Protein AF-A0A950K7D2-F1 (afdb_monomer_lite)

Foldseek 3Di:
DPPVVPVVPDDDDDPDPPPDDDPCPPPPPPPPPPPPPPCPPPVPDPPLRVCCVVPPDPVSVVSVVVVVVVVVVVVVVVVVVVVCVVVLVPPWDAKEWEDDPPDPQQVVLVVLCPPPRYHYDDPPPCVCVVLVPPAPGWIATSSDIDHTRDHNVRVVCSNVVD

Secondary structure (DSSP, 8-state):
--SSSGGGSSS-----TTSS----SS-TT-----------TT-SPPHHHHHHHHS-SHHHHHHHHHHHHHHHHHHHHHHHHHHHHHTT-S----EEEE--TT-HHHHHHHHHTTTS-EEEE-TT-THHHHTT--SSSEEEETTEEEES---HHHHHHHHHT-

Sequence (162 aa):
MLALIACCALGGEDGRFFERRDVDFWESHRRAAAPEAELWSDSAAPPPVKRLLEKPGPETARSYLAWQEERFRRLRAAIGAVEAVQRGAAPKGPLLYFSREGCRWCALQEEELRGLDVVRVPPGSPLWAEFGVTMTPTLVIDGKVLRGLTPRETLLKELRHE

Structure (mmCIF, N/CA/C/O backbone):
data_AF-A0A950K7D2-F1
#
_entry.id   AF-A0A950K7D2-F1
#
loop_
_atom_site.group_PDB
_atom_site.id
_atom_site.type_symbol
_atom_site.label_atom_id
_atom_site.label_alt_id
_atom_site.label_comp_id
_atom_site.label_asym_id
_atom_site.label_entity_id
_atom_site.label_seq_id
_atom_site.pdbx_PDB_ins_code
_atom_site.Cartn_x
_atom_site.Cartn_y
_atom_site.Cartn_z
_atom_site.occupancy
_atom_site.B_iso_or_equiv
_atom_site.auth_seq_id
_atom_site.auth_comp_id
_atom_site.auth_asym_id
_atom_site.auth_atom_id
_atom_site.pdbx_PDB_model_num
ATOM 1 N N . MET A 1 1 ? 2.653 62.906 -33.612 1.00 49.56 1 MET A N 1
ATOM 2 C CA . MET A 1 1 ? 3.549 61.849 -33.092 1.00 49.56 1 MET A CA 1
ATOM 3 C C . MET A 1 1 ? 4.786 61.702 -33.997 1.00 49.56 1 MET A C 1
ATOM 5 O O . MET A 1 1 ? 5.063 60.621 -34.476 1.00 49.56 1 MET A O 1
ATOM 9 N N . LEU A 1 2 ? 5.512 62.798 -34.269 1.00 40.97 2 LEU A N 1
ATOM 10 C CA . LEU A 1 2 ? 6.757 62.801 -35.071 1.00 40.97 2 LEU A CA 1
ATOM 11 C C . LEU A 1 2 ? 7.784 63.849 -34.587 1.00 40.97 2 LEU A C 1
ATOM 13 O O . LEU A 1 2 ? 8.868 63.950 -35.140 1.00 40.97 2 LEU A O 1
ATOM 17 N N . ALA A 1 3 ? 7.476 64.606 -33.528 1.00 42.16 3 ALA A N 1
ATOM 18 C CA . ALA A 1 3 ? 8.344 65.669 -33.011 1.00 42.16 3 ALA A CA 1
ATOM 19 C C . ALA A 1 3 ? 9.174 65.254 -31.778 1.00 42.16 3 ALA A C 1
ATOM 21 O O . ALA A 1 3 ? 9.952 66.049 -31.275 1.00 42.16 3 ALA A O 1
ATOM 22 N N . LEU A 1 4 ? 9.028 64.015 -31.290 1.00 44.72 4 LEU A N 1
ATOM 23 C CA . LEU A 1 4 ? 9.702 63.525 -30.075 1.00 44.72 4 LEU A CA 1
ATOM 24 C C . LEU A 1 4 ? 10.920 62.630 -30.354 1.00 44.72 4 LEU A C 1
ATOM 26 O O . LEU A 1 4 ? 11.661 62.313 -29.435 1.00 44.72 4 LEU A O 1
ATOM 30 N N . ILE A 1 5 ? 11.160 62.256 -31.615 1.00 49.62 5 ILE A N 1
ATOM 31 C CA . ILE A 1 5 ? 12.315 61.428 -32.010 1.00 49.62 5 ILE A CA 1
ATOM 32 C C . ILE A 1 5 ? 13.523 62.305 -32.400 1.00 49.62 5 ILE A C 1
ATOM 34 O O . ILE A 1 5 ? 14.662 61.851 -32.375 1.00 49.62 5 ILE A O 1
ATOM 38 N N . ALA A 1 6 ? 13.309 63.592 -32.689 1.00 42.97 6 ALA A N 1
ATOM 39 C CA . ALA A 1 6 ? 14.362 64.486 -33.174 1.00 42.97 6 ALA A CA 1
ATOM 40 C C . ALA A 1 6 ? 15.297 65.042 -32.078 1.00 42.97 6 ALA A C 1
ATOM 42 O O . ALA A 1 6 ? 16.365 65.549 -32.403 1.00 42.97 6 ALA A O 1
ATOM 43 N N . CYS A 1 7 ? 14.950 64.933 -30.789 1.00 40.53 7 CYS A N 1
ATOM 44 C CA . CYS A 1 7 ? 15.745 65.541 -29.709 1.00 40.53 7 CYS A CA 1
ATOM 45 C C . CYS A 1 7 ? 16.824 64.634 -29.095 1.00 40.53 7 CYS A C 1
ATOM 47 O O . CYS A 1 7 ? 17.619 65.122 -28.301 1.00 40.53 7 CYS A O 1
ATOM 49 N N . CYS A 1 8 ? 16.912 63.354 -29.469 1.00 43.91 8 CYS A N 1
ATOM 50 C CA . CYS A 1 8 ? 17.989 62.469 -28.993 1.00 43.91 8 CYS A CA 1
ATOM 51 C C . CYS A 1 8 ? 19.114 62.261 -30.021 1.00 43.91 8 CYS A C 1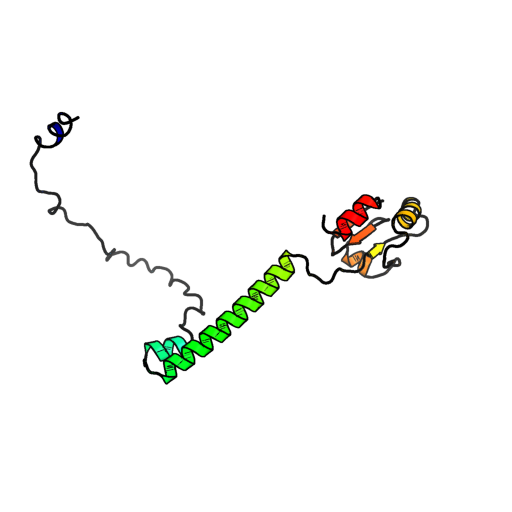
ATOM 53 O O . CYS A 1 8 ? 20.058 61.532 -29.740 1.00 43.91 8 CYS A O 1
ATOM 55 N N . ALA A 1 9 ? 19.026 62.885 -31.201 1.00 44.47 9 ALA A N 1
ATOM 56 C CA . ALA A 1 9 ? 19.976 62.676 -32.298 1.00 44.47 9 ALA A CA 1
ATOM 57 C C . ALA A 1 9 ? 21.034 63.785 -32.449 1.00 44.47 9 ALA A C 1
ATOM 59 O O . ALA A 1 9 ? 21.888 63.689 -33.325 1.00 44.47 9 ALA A O 1
ATOM 60 N N . LEU A 1 10 ? 21.001 64.841 -31.633 1.00 50.16 10 LEU A N 1
ATOM 61 C CA . LEU A 1 10 ? 21.895 65.994 -31.783 1.00 50.16 10 LEU A CA 1
ATOM 62 C C . LEU A 1 10 ? 22.429 66.436 -30.423 1.00 50.16 10 LEU A C 1
ATOM 64 O O . LEU A 1 10 ? 21.942 67.392 -29.826 1.00 50.16 10 LEU A O 1
ATOM 68 N N . GLY A 1 11 ? 23.429 65.717 -29.923 1.00 38.94 11 GLY A N 1
ATOM 69 C CA . GLY A 1 11 ? 24.135 66.126 -28.717 1.00 38.94 11 GLY A CA 1
ATOM 70 C C . GLY A 1 11 ? 25.171 65.114 -28.261 1.00 38.94 11 GLY A C 1
ATOM 71 O O . GLY A 1 11 ? 24.912 64.362 -27.330 1.00 38.94 11 GLY A O 1
ATOM 72 N N . GLY A 1 12 ? 26.349 65.146 -28.882 1.00 34.91 12 GLY A N 1
ATOM 73 C CA . GLY A 1 12 ? 27.571 64.651 -28.250 1.00 34.91 12 GLY A CA 1
ATOM 74 C C . GLY A 1 12 ? 28.243 63.507 -28.987 1.00 34.91 12 GLY A C 1
ATOM 75 O O . GLY A 1 12 ? 27.940 62.339 -28.768 1.00 34.91 12 GLY A O 1
ATOM 76 N N . GLU A 1 13 ? 29.191 63.883 -29.836 1.00 46.53 13 GLU A N 1
ATOM 77 C CA . GLU A 1 13 ? 30.317 63.062 -30.259 1.00 46.53 13 GLU A CA 1
ATOM 78 C C . GLU A 1 13 ? 31.003 62.407 -29.049 1.00 46.53 13 GLU A C 1
ATOM 80 O O . GLU A 1 13 ? 31.258 63.065 -28.045 1.00 46.53 13 GLU A O 1
ATOM 85 N N . ASP A 1 14 ? 31.309 61.115 -29.146 1.00 38.84 14 ASP A N 1
ATOM 86 C CA . ASP A 1 14 ? 32.693 60.645 -29.036 1.00 38.84 14 ASP A CA 1
ATOM 87 C C . ASP A 1 14 ? 32.747 59.129 -29.257 1.00 38.84 14 ASP A C 1
ATOM 89 O O . ASP A 1 14 ? 32.285 58.313 -28.454 1.00 38.84 14 ASP A O 1
ATOM 93 N N . GLY A 1 15 ? 33.344 58.746 -30.385 1.00 47.62 15 GLY A N 1
ATOM 94 C CA . GLY A 1 15 ? 33.639 57.368 -30.753 1.00 47.62 15 GLY A CA 1
ATOM 95 C C . GLY A 1 15 ? 34.714 56.753 -29.863 1.00 47.62 15 GLY A C 1
ATOM 96 O O . GLY A 1 15 ? 35.847 56.581 -30.295 1.00 47.62 15 GLY A O 1
ATOM 97 N N . ARG A 1 16 ? 34.362 56.389 -28.625 1.00 46.84 16 ARG A N 1
ATOM 98 C CA . ARG A 1 16 ? 35.279 55.700 -27.694 1.00 46.84 16 ARG A CA 1
ATOM 99 C C . ARG A 1 16 ? 34.710 54.444 -27.044 1.00 46.84 16 ARG A C 1
ATOM 101 O O . ARG A 1 16 ? 35.266 53.960 -26.063 1.00 46.84 16 ARG A O 1
ATOM 108 N N . PHE A 1 17 ? 33.642 53.867 -27.593 1.00 47.19 17 PHE A N 1
ATOM 109 C CA . PHE A 1 17 ? 33.103 52.616 -27.047 1.00 47.19 17 PHE A CA 1
ATOM 110 C C . PHE A 1 17 ? 34.030 51.404 -27.290 1.00 47.19 17 PHE A C 1
ATOM 112 O O . PHE A 1 17 ? 33.948 50.423 -26.563 1.00 47.19 17 PHE A O 1
ATOM 119 N N . PHE A 1 18 ? 34.963 51.485 -28.252 1.00 47.09 18 PHE A N 1
ATOM 120 C CA . PHE A 1 18 ? 35.895 50.396 -28.589 1.00 47.09 18 PHE A CA 1
ATOM 121 C C . PHE A 1 18 ? 37.335 50.571 -28.065 1.00 47.09 18 PHE A C 1
ATOM 123 O O . PHE A 1 18 ? 38.156 49.685 -28.279 1.00 47.09 18 PHE A O 1
ATOM 130 N N . GLU A 1 19 ? 37.672 51.661 -27.362 1.00 46.22 19 GLU A N 1
ATOM 131 C CA . GLU A 1 19 ? 39.069 51.940 -26.958 1.00 46.22 19 GLU A CA 1
ATOM 132 C C . GLU A 1 19 ? 39.412 51.633 -25.492 1.00 46.22 19 GLU A C 1
ATOM 134 O O . GLU A 1 19 ? 40.548 51.841 -25.063 1.00 46.22 19 GLU A O 1
ATOM 139 N N . ARG A 1 20 ? 38.489 51.079 -24.699 1.00 44.38 20 ARG A N 1
ATOM 140 C CA . ARG A 1 20 ? 38.811 50.609 -23.343 1.00 44.38 20 ARG A CA 1
ATOM 141 C C . ARG A 1 20 ? 38.708 49.094 -23.245 1.00 44.38 20 ARG A C 1
ATOM 143 O O . ARG A 1 20 ? 37.658 48.528 -22.977 1.00 44.38 20 ARG A O 1
ATOM 150 N N . ARG A 1 21 ? 39.864 48.493 -23.531 1.00 52.03 21 ARG A N 1
ATOM 151 C CA . ARG A 1 21 ? 40.502 4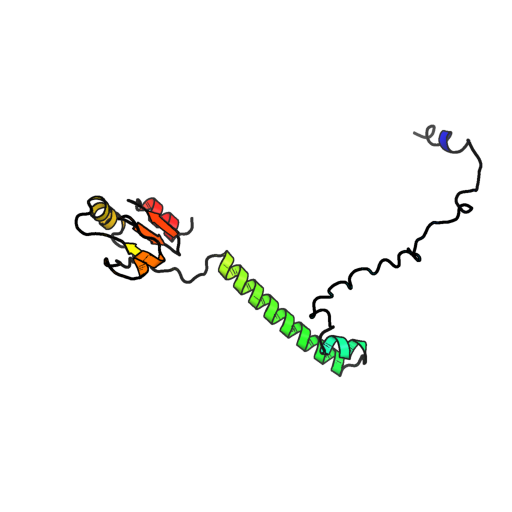7.363 -22.845 1.00 52.03 21 ARG A CA 1
ATOM 152 C C . ARG A 1 21 ? 39.699 46.800 -21.655 1.00 52.03 21 ARG A C 1
ATOM 154 O O . ARG A 1 21 ? 39.361 47.538 -20.734 1.00 52.03 21 ARG A O 1
ATOM 161 N N . ASP A 1 22 ? 39.511 45.482 -21.719 1.00 48.00 22 ASP A N 1
ATOM 162 C CA . ASP A 1 22 ? 39.015 44.552 -20.694 1.00 48.00 22 ASP A CA 1
ATOM 163 C C . ASP A 1 22 ? 37.497 44.298 -20.665 1.00 48.00 22 ASP A C 1
ATOM 165 O O . ASP A 1 22 ? 36.837 44.365 -19.632 1.00 48.00 22 ASP A O 1
ATOM 169 N N . VAL A 1 23 ? 36.943 43.892 -21.814 1.00 48.19 23 VAL A N 1
ATOM 170 C CA . VAL A 1 23 ? 35.841 42.916 -21.808 1.00 48.19 23 VAL A CA 1
ATOM 171 C C . VAL A 1 23 ? 36.477 41.533 -21.911 1.00 48.19 23 VAL A C 1
ATOM 173 O O . VAL A 1 23 ? 36.670 40.997 -23.003 1.00 48.19 23 VAL A O 1
ATOM 176 N N . ASP A 1 24 ? 36.843 40.976 -20.759 1.00 47.19 24 ASP A N 1
ATOM 177 C CA . ASP A 1 24 ? 37.214 39.568 -20.616 1.00 47.19 24 ASP A CA 1
ATOM 178 C C . ASP A 1 24 ? 35.983 38.696 -20.908 1.00 47.19 24 ASP A C 1
ATOM 180 O O . ASP A 1 24 ? 35.260 38.261 -20.016 1.00 47.19 24 ASP A O 1
ATOM 184 N N . PHE A 1 25 ? 35.711 38.451 -22.191 1.00 49.62 25 PHE A N 1
ATOM 185 C CA . PHE A 1 25 ? 34.690 37.483 -22.611 1.00 49.62 25 PHE A CA 1
ATOM 186 C C . PHE A 1 25 ? 35.107 36.038 -22.271 1.00 49.62 25 PHE A C 1
ATOM 188 O O . PHE A 1 25 ? 34.272 35.146 -22.153 1.00 49.62 25 PHE A O 1
ATOM 195 N N . TRP A 1 26 ? 36.406 35.822 -22.065 1.00 43.88 26 TRP A N 1
ATOM 196 C CA . TRP A 1 26 ? 36.983 34.603 -21.521 1.00 43.88 26 TRP A CA 1
ATOM 197 C C . TRP A 1 26 ? 37.782 34.991 -20.280 1.00 43.88 26 TRP A C 1
ATOM 199 O O . TRP A 1 26 ? 38.855 35.570 -20.426 1.00 43.88 26 TRP A O 1
ATOM 209 N N . GLU A 1 27 ? 37.278 34.693 -19.078 1.00 43.84 27 GLU A N 1
ATOM 210 C CA . GLU A 1 27 ? 38.017 34.802 -17.809 1.00 43.84 27 GLU A CA 1
ATOM 211 C C . GLU A 1 27 ? 39.315 33.968 -17.866 1.00 43.84 27 GLU A C 1
ATOM 213 O O . GLU A 1 27 ? 39.407 32.846 -17.368 1.00 43.84 27 GLU A O 1
ATOM 218 N N . SER A 1 28 ? 40.351 34.514 -18.493 1.00 51.56 28 SER A N 1
ATOM 219 C CA . SER A 1 28 ? 41.621 33.842 -18.771 1.00 51.56 28 SER A CA 1
ATOM 220 C C . SER A 1 28 ? 42.590 33.882 -17.582 1.00 51.56 28 SER A C 1
ATOM 222 O O . SER A 1 28 ? 43.667 33.291 -17.646 1.00 51.56 28 SER A O 1
ATOM 224 N N . HIS A 1 29 ? 42.198 34.484 -16.450 1.00 48.25 29 HIS A N 1
ATOM 225 C CA . HIS A 1 29 ? 43.080 34.660 -15.292 1.00 48.25 29 HIS A CA 1
ATOM 226 C C . HIS A 1 29 ? 42.480 34.357 -13.909 1.00 48.25 29 HIS A C 1
ATOM 228 O O . HIS A 1 29 ? 42.998 34.827 -12.897 1.00 48.25 29 HIS A O 1
ATOM 234 N N . ARG A 1 30 ? 41.498 33.451 -13.808 1.00 46.41 30 ARG A N 1
ATOM 235 C CA . ARG A 1 30 ? 41.248 32.729 -12.544 1.00 46.41 30 ARG A CA 1
ATOM 236 C C . ARG A 1 30 ? 41.579 31.244 -12.672 1.00 46.41 30 ARG A C 1
ATOM 238 O O . ARG A 1 30 ? 40.710 30.387 -12.716 1.00 46.41 30 ARG A O 1
ATOM 245 N N . ARG A 1 31 ? 42.879 30.932 -12.589 1.00 50.91 31 ARG A N 1
ATOM 246 C CA . ARG A 1 31 ? 43.348 29.681 -11.964 1.00 50.91 31 ARG A CA 1
ATOM 247 C C . ARG A 1 31 ? 43.173 29.792 -10.443 1.00 50.91 31 ARG A C 1
ATOM 249 O O . ARG A 1 31 ? 44.142 29.789 -9.694 1.00 50.91 31 ARG A O 1
ATOM 256 N N . ALA A 1 32 ? 41.937 29.912 -9.977 1.00 49.41 32 ALA A N 1
ATOM 257 C CA . ALA A 1 32 ? 41.591 29.183 -8.769 1.00 49.41 32 ALA A CA 1
ATOM 258 C C . ALA A 1 32 ? 41.283 27.784 -9.288 1.00 49.41 32 ALA A C 1
ATOM 260 O O . ALA A 1 32 ? 40.543 27.670 -10.262 1.00 49.41 32 ALA A O 1
ATOM 261 N N . ALA A 1 33 ? 41.909 26.744 -8.739 1.00 53.97 33 ALA A N 1
ATOM 262 C CA . ALA A 1 33 ? 41.474 25.389 -9.023 1.00 53.97 33 ALA A CA 1
ATOM 263 C C . ALA A 1 33 ? 39.982 25.338 -8.679 1.00 53.97 33 ALA A C 1
ATOM 265 O O . ALA A 1 33 ? 39.615 25.318 -7.504 1.00 53.97 33 ALA A O 1
ATOM 266 N N . ALA A 1 34 ? 39.127 25.427 -9.701 1.00 50.91 34 ALA A N 1
ATOM 267 C CA . ALA A 1 34 ? 37.749 25.025 -9.560 1.00 50.91 34 ALA A CA 1
ATOM 268 C C . ALA A 1 34 ? 37.843 23.608 -8.990 1.00 50.91 34 ALA A C 1
ATOM 270 O O . ALA A 1 34 ? 38.638 22.826 -9.531 1.00 50.91 34 ALA A O 1
ATOM 271 N N . PRO A 1 35 ? 37.146 23.282 -7.884 1.00 47.44 35 PRO A N 1
ATOM 272 C CA . PRO A 1 35 ? 37.024 21.882 -7.518 1.00 47.44 35 PRO A CA 1
ATOM 273 C C . PRO A 1 35 ? 36.572 21.193 -8.797 1.00 47.44 35 PRO A C 1
ATOM 275 O O . PRO A 1 35 ? 35.657 21.712 -9.449 1.00 47.44 35 PRO A O 1
ATOM 278 N N . GLU A 1 36 ? 37.306 20.157 -9.224 1.00 50.50 36 GLU A N 1
ATOM 279 C CA . GLU A 1 36 ? 36.897 19.336 -10.359 1.00 50.50 36 GLU A CA 1
ATOM 280 C C . GLU A 1 36 ? 35.402 19.166 -10.192 1.00 50.50 36 GLU A C 1
ATOM 282 O O . GLU A 1 36 ? 34.964 18.694 -9.140 1.00 50.50 36 GLU A O 1
ATOM 287 N N . ALA A 1 37 ? 34.620 19.708 -11.135 1.00 50.34 37 ALA A N 1
ATOM 288 C CA . ALA A 1 37 ? 33.197 19.471 -11.102 1.00 50.34 37 ALA A CA 1
ATOM 289 C C . ALA A 1 37 ? 33.108 17.960 -10.958 1.00 50.34 37 ALA A C 1
ATOM 291 O O . ALA A 1 37 ? 33.681 17.257 -11.797 1.00 50.34 37 ALA A O 1
ATOM 292 N N . GLU A 1 38 ? 32.526 17.483 -9.855 1.00 45.12 38 GLU A N 1
ATOM 293 C CA . GLU A 1 38 ? 32.168 16.085 -9.707 1.00 45.12 38 GLU A CA 1
ATOM 294 C C . GLU A 1 38 ? 31.177 15.846 -10.840 1.00 45.12 38 GLU A C 1
ATOM 296 O O . GLU A 1 38 ? 29.966 15.999 -10.709 1.00 45.12 38 GLU A O 1
ATOM 301 N N . LEU A 1 39 ? 31.724 15.585 -12.025 1.00 49.66 39 LEU A N 1
ATOM 302 C CA . LEU A 1 39 ? 31.065 14.956 -13.131 1.00 49.66 39 LEU A CA 1
ATOM 303 C C . LEU A 1 39 ? 30.639 13.658 -12.496 1.00 49.66 39 LEU A C 1
ATOM 305 O O . LEU A 1 39 ? 31.477 12.800 -12.215 1.00 49.66 39 LEU A O 1
ATOM 309 N N . TRP A 1 40 ? 29.347 13.582 -12.175 1.00 45.97 40 TRP A N 1
ATOM 310 C CA . TRP A 1 40 ? 28.727 12.374 -11.668 1.00 45.97 40 TRP A CA 1
ATOM 311 C C . TRP A 1 40 ? 29.319 11.230 -12.479 1.00 45.97 40 TRP A C 1
ATOM 313 O O . TRP A 1 40 ? 29.401 11.352 -13.706 1.00 45.97 40 TRP A O 1
ATOM 323 N N . SER A 1 41 ? 29.783 10.170 -11.821 1.00 50.34 41 SER A N 1
ATOM 324 C CA . SER A 1 41 ? 30.502 9.047 -12.442 1.00 50.34 41 SER A CA 1
ATOM 325 C C . SER A 1 41 ? 29.776 8.431 -13.652 1.00 50.34 41 SER A C 1
ATOM 327 O O . SER A 1 41 ? 30.378 7.715 -14.447 1.00 50.34 41 SER A O 1
ATOM 329 N N . ASP A 1 42 ? 28.500 8.775 -13.825 1.00 52.66 42 ASP A N 1
ATOM 330 C CA . ASP A 1 42 ? 27.606 8.425 -14.925 1.00 52.66 42 ASP A CA 1
ATOM 331 C C . ASP A 1 42 ? 27.687 9.351 -16.158 1.00 52.66 42 ASP A C 1
ATOM 333 O O . ASP A 1 42 ? 26.983 9.134 -17.143 1.00 52.66 42 ASP A O 1
ATOM 337 N N . SER A 1 43 ? 28.542 10.378 -16.152 1.00 52.44 43 SER A N 1
ATOM 338 C CA . SER A 1 43 ? 28.681 11.349 -17.257 1.00 52.44 43 SER A CA 1
ATOM 339 C C . SER A 1 43 ? 29.436 10.787 -18.469 1.00 52.44 43 SER A C 1
ATOM 341 O O . SER A 1 43 ? 29.625 11.476 -19.474 1.00 52.44 43 SER A O 1
ATOM 343 N N . ALA A 1 44 ? 29.864 9.524 -18.407 1.00 69.50 44 ALA A N 1
ATOM 344 C CA . ALA A 1 44 ? 30.394 8.825 -19.563 1.00 69.50 44 ALA A CA 1
ATOM 345 C C . ALA A 1 44 ? 29.257 8.545 -20.556 1.00 69.50 44 ALA A C 1
ATOM 347 O O . ALA A 1 44 ? 28.296 7.838 -20.250 1.00 69.50 44 ALA A O 1
ATOM 348 N N . ALA A 1 45 ? 29.388 9.075 -21.776 1.00 68.88 45 ALA A N 1
ATOM 349 C CA . ALA A 1 45 ? 28.468 8.762 -22.861 1.00 68.88 45 ALA A CA 1
ATOM 350 C C . ALA A 1 45 ? 28.309 7.229 -22.979 1.00 68.88 45 ALA A C 1
ATOM 352 O O . ALA A 1 45 ? 29.322 6.526 -23.091 1.00 68.88 45 ALA A O 1
ATOM 353 N N . PRO A 1 46 ? 27.072 6.694 -22.968 1.00 81.56 46 PRO A N 1
ATOM 354 C CA . PRO A 1 46 ? 26.848 5.257 -23.021 1.00 81.56 46 PRO A CA 1
ATOM 355 C C . PRO A 1 46 ? 27.547 4.634 -24.237 1.00 81.56 46 PRO A C 1
ATOM 357 O O . PRO A 1 46 ? 27.608 5.274 -25.293 1.00 81.56 46 PRO A O 1
ATOM 360 N N . PRO A 1 47 ? 28.045 3.385 -24.149 1.00 84.88 47 PRO A N 1
ATOM 361 C CA . PRO A 1 47 ? 28.854 2.781 -25.210 1.00 84.88 47 PRO A CA 1
ATOM 362 C C . PRO A 1 47 ? 28.258 2.872 -26.630 1.00 84.88 47 PRO A C 1
ATOM 364 O O . PRO A 1 47 ? 29.022 3.119 -27.563 1.00 84.88 47 PRO A O 1
ATOM 367 N N . PRO A 1 48 ? 26.930 2.742 -26.842 1.00 85.12 48 PRO A N 1
ATOM 368 C CA . PRO A 1 48 ? 26.322 2.922 -28.165 1.00 85.12 48 PRO A CA 1
ATOM 369 C C . PRO A 1 48 ? 26.421 4.357 -28.697 1.00 85.12 48 PRO A C 1
ATOM 371 O O . PRO A 1 48 ? 26.644 4.555 -29.888 1.00 85.12 48 PRO A O 1
ATOM 374 N N . VAL A 1 49 ? 26.305 5.354 -27.816 1.00 86.00 49 VAL A N 1
ATOM 375 C CA . VAL A 1 49 ? 26.453 6.779 -28.151 1.00 86.00 49 VAL A CA 1
ATOM 376 C C . VAL A 1 49 ? 27.900 7.073 -28.519 1.00 86.00 49 VAL A C 1
ATOM 378 O O . VAL A 1 49 ? 28.167 7.663 -29.561 1.00 86.00 49 VAL A O 1
ATOM 381 N N . LYS A 1 50 ? 28.842 6.592 -27.702 1.00 85.94 50 LYS A N 1
ATOM 382 C CA . LYS A 1 50 ? 30.276 6.770 -27.942 1.00 85.94 50 LYS A CA 1
ATOM 383 C C . LYS A 1 50 ? 30.703 6.160 -29.281 1.00 85.94 50 LYS A C 1
ATOM 385 O O . LYS A 1 50 ? 31.336 6.833 -30.084 1.00 85.94 50 LYS A O 1
ATOM 390 N N . ARG A 1 51 ? 30.265 4.930 -29.575 1.00 85.94 51 ARG A N 1
ATOM 391 C CA . ARG A 1 51 ? 30.549 4.258 -30.856 1.00 85.94 51 ARG A CA 1
ATOM 392 C C . ARG A 1 51 ? 29.968 4.996 -32.060 1.00 85.94 51 ARG A C 1
ATOM 394 O O . ARG A 1 51 ? 30.619 5.030 -33.098 1.00 85.94 51 ARG A O 1
ATOM 401 N N . LEU A 1 52 ? 28.770 5.571 -31.937 1.00 89.38 52 LEU A N 1
ATOM 402 C CA . LEU A 1 52 ? 28.163 6.358 -33.010 1.00 89.38 52 LEU A CA 1
ATOM 403 C C . LEU A 1 52 ? 28.949 7.648 -33.285 1.00 89.38 52 LEU A C 1
ATOM 405 O O . LEU A 1 52 ? 29.157 7.988 -34.446 1.00 89.38 52 LEU A O 1
ATOM 409 N N . LEU A 1 53 ? 29.395 8.336 -32.230 1.00 87.25 53 LEU A N 1
ATOM 410 C CA . LEU A 1 53 ? 30.176 9.571 -32.342 1.00 87.25 53 LEU A CA 1
ATOM 411 C C . LEU A 1 53 ? 31.586 9.320 -32.896 1.00 87.25 53 LEU A C 1
ATOM 413 O O . LEU A 1 53 ? 32.075 10.105 -33.700 1.00 87.25 53 LEU A O 1
ATOM 417 N N . GLU A 1 54 ? 32.231 8.225 -32.489 1.00 88.12 54 GLU A N 1
ATOM 418 C CA . GLU A 1 54 ? 33.587 7.875 -32.932 1.00 88.12 54 GLU A CA 1
ATOM 419 C C . GLU A 1 54 ? 33.617 7.268 -34.343 1.00 88.12 54 GLU A C 1
ATOM 421 O O . GLU A 1 54 ? 34.561 7.501 -35.097 1.00 88.12 54 GLU A O 1
ATOM 426 N N . LYS A 1 55 ? 32.611 6.459 -34.703 1.00 89.50 55 LYS A N 1
ATOM 427 C CA . LYS A 1 55 ? 32.515 5.766 -35.997 1.00 89.50 55 LYS A CA 1
ATOM 428 C C . LYS A 1 55 ? 31.072 5.801 -36.517 1.00 89.50 55 LYS A C 1
ATOM 430 O O . LYS A 1 55 ? 30.329 4.822 -36.353 1.00 89.50 55 LYS A O 1
ATOM 435 N N . PRO A 1 56 ? 30.653 6.909 -37.149 1.00 88.25 56 PRO A N 1
ATOM 436 C CA . PRO A 1 56 ? 29.315 7.010 -37.711 1.00 88.25 56 PRO A CA 1
ATOM 437 C C . PRO A 1 56 ? 29.147 6.022 -38.872 1.00 88.25 56 PRO A C 1
ATOM 439 O O . PRO A 1 56 ? 29.904 6.035 -39.841 1.00 88.25 56 PRO A O 1
ATOM 442 N N . GLY A 1 57 ? 28.149 5.145 -38.763 1.00 92.25 57 GLY A N 1
ATOM 443 C CA . GLY A 1 57 ? 27.841 4.124 -39.758 1.00 92.25 57 GLY A CA 1
ATOM 444 C C . GLY A 1 57 ? 26.458 3.503 -39.536 1.00 92.25 57 GLY A C 1
ATOM 445 O O . GLY A 1 57 ? 25.843 3.697 -38.484 1.00 92.25 57 GLY A O 1
ATOM 446 N N . PRO A 1 58 ? 25.937 2.740 -40.511 1.00 92.38 58 PRO A N 1
ATOM 447 C CA . PRO A 1 58 ? 24.590 2.173 -40.430 1.00 92.38 58 PRO A CA 1
ATOM 448 C C . PRO A 1 58 ? 24.430 1.179 -39.269 1.00 92.38 58 PRO A C 1
ATOM 450 O O . PRO A 1 58 ? 23.383 1.140 -38.625 1.00 92.38 58 PRO A O 1
ATOM 453 N N . GLU A 1 59 ? 25.465 0.404 -38.948 1.00 88.81 59 GLU A N 1
ATOM 454 C CA . GLU A 1 59 ? 25.438 -0.561 -37.840 1.00 88.81 59 GLU A CA 1
ATOM 455 C C . GLU A 1 59 ? 25.499 0.112 -36.460 1.00 88.81 59 GLU A C 1
ATOM 457 O O . GLU A 1 59 ? 24.792 -0.290 -35.528 1.00 88.81 59 GLU A O 1
ATOM 462 N N . THR A 1 60 ? 26.300 1.174 -36.325 1.00 89.31 60 THR A N 1
ATOM 463 C CA . THR A 1 60 ? 26.392 1.950 -35.080 1.00 89.31 60 THR A CA 1
ATOM 464 C C . THR A 1 60 ? 25.119 2.761 -34.843 1.00 89.31 60 THR A C 1
ATOM 466 O O . THR A 1 60 ? 24.642 2.812 -33.709 1.00 89.31 60 THR A O 1
ATOM 469 N N . ALA A 1 61 ? 24.488 3.279 -35.903 1.00 89.94 61 ALA A N 1
ATOM 470 C CA . ALA A 1 61 ? 23.181 3.933 -35.829 1.00 89.94 61 ALA A CA 1
ATOM 471 C C . ALA A 1 61 ? 22.071 2.973 -35.364 1.00 89.94 61 ALA A C 1
ATOM 473 O O . ALA A 1 61 ? 21.305 3.312 -34.462 1.00 89.94 61 ALA A O 1
ATOM 474 N N . ARG A 1 62 ? 22.014 1.744 -35.902 1.00 92.62 62 ARG A N 1
ATOM 475 C CA . ARG A 1 62 ? 21.055 0.714 -35.445 1.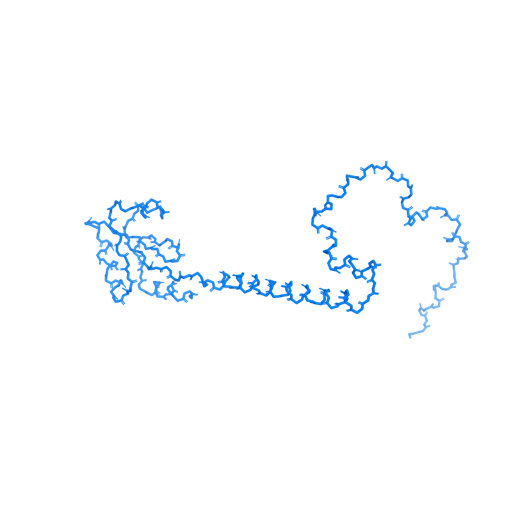00 92.62 62 ARG A CA 1
ATOM 476 C C . ARG A 1 62 ? 21.266 0.343 -33.978 1.00 92.62 62 ARG A C 1
ATOM 478 O O . ARG A 1 62 ? 20.303 0.235 -33.225 1.00 92.62 62 ARG A O 1
ATOM 485 N N . SER A 1 63 ? 22.523 0.202 -33.563 1.00 88.50 63 SER A N 1
ATOM 486 C CA . SER A 1 63 ? 22.873 -0.100 -32.169 1.00 88.50 63 SER A CA 1
ATOM 487 C C . SER A 1 63 ? 22.464 1.027 -31.212 1.00 88.50 63 SER A C 1
ATOM 489 O O . SER A 1 63 ? 22.005 0.765 -30.101 1.00 88.50 63 SER A O 1
ATOM 491 N N . TYR A 1 64 ? 22.604 2.285 -31.640 1.00 91.31 64 TYR A N 1
ATOM 492 C CA . TYR A 1 64 ? 22.145 3.450 -30.886 1.00 91.31 64 TYR A CA 1
ATOM 493 C C . TYR A 1 64 ? 20.617 3.492 -30.759 1.00 91.31 64 TYR A C 1
ATOM 495 O O . TYR A 1 64 ? 20.110 3.741 -29.665 1.00 91.31 64 TYR A O 1
ATOM 503 N N . LEU A 1 65 ? 19.886 3.209 -31.842 1.00 94.56 65 LEU A N 1
ATOM 504 C CA . LEU A 1 65 ? 18.420 3.178 -31.826 1.00 94.56 65 LEU A CA 1
ATOM 505 C C . LEU A 1 65 ? 17.882 2.103 -30.878 1.00 94.56 65 LEU A C 1
ATOM 507 O O . LEU A 1 65 ? 17.063 2.417 -30.019 1.00 94.56 65 LEU A O 1
ATOM 511 N N . ALA A 1 66 ? 18.414 0.880 -30.949 1.00 92.38 66 ALA A N 1
ATOM 512 C CA . ALA A 1 66 ? 18.026 -0.198 -30.037 1.00 92.38 66 ALA A CA 1
ATOM 513 C C . ALA A 1 66 ? 18.274 0.174 -28.563 1.00 92.38 66 ALA A C 1
ATOM 515 O O . ALA A 1 66 ? 17.461 -0.106 -27.682 1.00 92.38 66 ALA A O 1
ATOM 516 N N . TRP A 1 67 ? 19.388 0.858 -28.284 1.00 93.19 67 TRP A N 1
ATOM 517 C CA . TRP A 1 67 ? 19.675 1.362 -26.943 1.00 93.19 67 TRP A CA 1
ATOM 518 C C . TRP A 1 67 ? 18.688 2.455 -26.497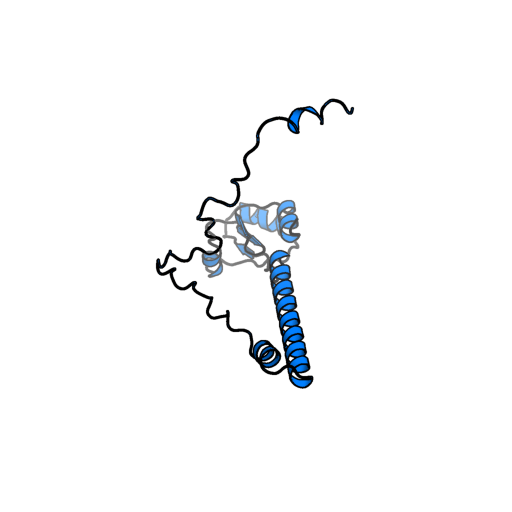 1.00 93.19 67 TRP A C 1
ATOM 520 O O . TRP A 1 67 ? 18.246 2.438 -25.346 1.00 93.19 67 TRP A O 1
ATOM 530 N N . GLN A 1 68 ? 18.315 3.383 -27.384 1.00 94.38 68 GLN A N 1
ATOM 531 C CA . GLN A 1 68 ? 17.314 4.413 -27.084 1.00 94.38 68 GLN A CA 1
ATOM 532 C C . GLN A 1 68 ? 15.942 3.802 -26.793 1.00 94.38 68 GLN A C 1
ATOM 534 O O . GLN A 1 68 ? 15.307 4.182 -25.810 1.00 94.38 68 GLN A O 1
ATOM 539 N N . GLU A 1 69 ? 15.497 2.835 -27.594 1.00 94.94 69 GLU A N 1
ATOM 540 C CA . GLU A 1 69 ? 14.222 2.137 -27.389 1.00 94.94 69 GLU A CA 1
ATOM 541 C C . GLU A 1 69 ? 14.170 1.449 -26.023 1.00 94.94 69 GLU A C 1
ATOM 543 O O . GLU A 1 69 ? 13.210 1.620 -25.266 1.00 94.94 69 GLU A O 1
ATOM 548 N N . GLU A 1 70 ? 15.238 0.741 -25.659 1.00 92.38 70 GLU A N 1
ATOM 549 C CA . GLU A 1 70 ? 15.355 0.090 -24.358 1.00 92.38 70 GLU A CA 1
ATOM 550 C C . GLU A 1 70 ? 15.361 1.103 -23.204 1.00 92.38 70 GLU A C 1
ATOM 552 O O . GLU A 1 70 ? 14.697 0.904 -22.180 1.00 92.38 70 GLU A O 1
ATOM 557 N N . ARG A 1 71 ? 16.065 2.227 -23.371 1.00 92.75 71 ARG A N 1
ATOM 558 C CA . ARG A 1 71 ? 16.069 3.318 -22.391 1.00 92.75 71 ARG A CA 1
ATOM 559 C C . ARG A 1 71 ? 14.669 3.908 -22.212 1.00 92.75 71 ARG A C 1
ATOM 561 O O . ARG A 1 71 ? 14.234 4.094 -21.076 1.00 92.75 71 ARG A O 1
ATOM 568 N N . PHE A 1 72 ? 13.948 4.157 -23.304 1.00 94.69 72 PHE A N 1
ATOM 569 C CA . PHE A 1 72 ? 12.569 4.645 -23.258 1.00 94.69 72 PHE A CA 1
ATOM 570 C C . PHE A 1 72 ? 11.627 3.641 -22.596 1.00 94.69 72 PHE A C 1
ATOM 572 O O . PHE A 1 72 ? 10.775 4.041 -21.800 1.00 94.69 72 PHE A O 1
ATOM 579 N N . ARG A 1 73 ? 11.794 2.343 -22.868 1.00 94.56 73 ARG A N 1
ATOM 580 C CA . ARG A 1 73 ? 11.018 1.276 -22.224 1.00 94.56 73 ARG A CA 1
ATOM 581 C C . ARG A 1 73 ? 11.192 1.295 -20.705 1.00 94.56 73 ARG A C 1
ATOM 583 O O . ARG A 1 73 ? 10.199 1.285 -19.980 1.00 94.56 73 ARG A O 1
ATOM 590 N N . ARG A 1 74 ? 12.435 1.389 -20.223 1.00 91.88 74 ARG A N 1
ATOM 591 C CA . ARG A 1 74 ? 12.741 1.491 -18.784 1.00 91.88 74 ARG A CA 1
ATOM 592 C C . ARG A 1 74 ? 12.177 2.762 -18.164 1.00 91.88 74 ARG A C 1
ATOM 594 O O . ARG A 1 74 ? 11.601 2.698 -17.085 1.00 91.88 74 ARG A O 1
ATOM 601 N N . LEU A 1 75 ? 12.297 3.894 -18.857 1.00 93.50 75 LEU A N 1
ATOM 602 C CA . LEU A 1 75 ? 11.762 5.164 -18.376 1.00 93.50 75 LEU A CA 1
ATOM 603 C C . LEU A 1 75 ? 10.236 5.110 -18.232 1.00 93.50 75 LEU A C 1
ATOM 605 O O . LEU A 1 75 ? 9.711 5.514 -17.201 1.00 93.50 75 LEU A O 1
ATOM 609 N N . ARG A 1 76 ? 9.523 4.551 -19.218 1.00 94.50 76 ARG A N 1
ATOM 610 C CA . ARG A 1 76 ? 8.067 4.353 -19.128 1.00 94.50 76 ARG A CA 1
ATOM 611 C C . ARG A 1 76 ? 7.682 3.437 -17.969 1.00 94.50 76 ARG A C 1
ATOM 613 O O . ARG A 1 76 ? 6.726 3.742 -17.268 1.00 94.50 76 ARG A O 1
ATOM 620 N N . ALA A 1 77 ? 8.423 2.352 -17.744 1.00 90.31 77 ALA A N 1
ATOM 621 C CA . ALA A 1 77 ? 8.183 1.464 -16.608 1.00 90.31 77 ALA A CA 1
ATOM 622 C C . ALA A 1 77 ? 8.405 2.177 -15.264 1.00 90.31 77 ALA A C 1
ATOM 624 O O . ALA A 1 77 ? 7.591 2.037 -14.357 1.00 90.31 77 ALA A O 1
ATOM 625 N N . ALA A 1 78 ? 9.463 2.984 -15.153 1.00 86.06 78 ALA A N 1
ATOM 626 C CA . ALA A 1 78 ? 9.741 3.776 -13.959 1.00 86.06 78 ALA A CA 1
ATOM 627 C C . ALA A 1 78 ? 8.653 4.832 -13.704 1.00 86.06 78 ALA A C 1
ATOM 629 O O . ALA A 1 78 ? 8.177 4.950 -12.580 1.00 86.06 78 ALA A O 1
ATOM 630 N N . ILE A 1 79 ? 8.207 5.545 -14.745 1.00 88.62 79 ILE A N 1
ATOM 631 C CA . ILE A 1 79 ? 7.081 6.487 -14.651 1.00 88.62 79 ILE A CA 1
ATOM 632 C C . ILE A 1 79 ? 5.817 5.750 -14.207 1.00 88.62 79 ILE A C 1
ATOM 634 O O . ILE A 1 79 ? 5.176 6.178 -13.258 1.00 88.62 79 ILE A O 1
ATOM 638 N N . GLY A 1 80 ? 5.500 4.609 -14.824 1.00 86.25 80 GLY A N 1
ATOM 639 C CA . GLY A 1 80 ? 4.353 3.790 -14.432 1.00 86.25 80 GLY A CA 1
ATOM 640 C C . GLY A 1 80 ? 4.421 3.328 -12.973 1.00 86.25 80 GLY A C 1
ATOM 641 O O . GLY A 1 80 ? 3.411 3.360 -12.278 1.00 86.25 80 GLY A O 1
ATOM 642 N N . ALA A 1 81 ? 5.607 2.961 -12.480 1.00 79.75 81 ALA A N 1
ATOM 643 C CA . ALA A 1 81 ? 5.811 2.605 -11.078 1.00 79.75 81 ALA A CA 1
ATOM 644 C C . ALA A 1 81 ? 5.597 3.806 -10.141 1.00 79.75 81 ALA A C 1
ATOM 646 O O . ALA A 1 81 ? 4.918 3.675 -9.125 1.00 79.75 81 ALA A O 1
ATOM 647 N N . VAL A 1 82 ? 6.117 4.985 -10.492 1.00 79.94 82 VAL A N 1
ATOM 648 C CA . VAL A 1 82 ? 5.912 6.218 -9.713 1.00 79.94 82 VAL A CA 1
ATOM 649 C C . VAL A 1 82 ? 4.442 6.633 -9.716 1.00 79.94 82 VAL A C 1
ATOM 651 O O . VAL A 1 82 ? 3.901 6.954 -8.663 1.00 79.94 82 VAL A O 1
ATOM 654 N N . GLU A 1 83 ? 3.771 6.583 -10.866 1.00 80.31 83 GLU A N 1
ATOM 655 C CA . GLU A 1 83 ? 2.339 6.868 -10.972 1.00 80.31 83 GLU A CA 1
ATOM 656 C C . GLU A 1 83 ? 1.499 5.871 -10.168 1.00 80.31 83 GLU A C 1
ATOM 658 O O . GLU A 1 83 ? 0.532 6.276 -9.529 1.00 80.31 83 GLU A O 1
ATOM 663 N N . ALA A 1 84 ? 1.858 4.584 -10.155 1.00 71.88 84 ALA A N 1
ATOM 664 C CA . ALA A 1 84 ? 1.176 3.580 -9.340 1.00 71.88 84 ALA A CA 1
ATOM 665 C C . ALA A 1 84 ? 1.312 3.879 -7.839 1.00 71.88 84 ALA A C 1
ATOM 667 O O . ALA A 1 84 ? 0.327 3.800 -7.105 1.00 71.88 84 ALA A O 1
ATOM 668 N N . VAL A 1 85 ? 2.501 4.297 -7.396 1.00 71.75 85 VAL A N 1
ATOM 669 C CA . VAL A 1 85 ? 2.732 4.741 -6.013 1.00 71.75 85 VAL A CA 1
ATOM 670 C C . VAL A 1 85 ? 1.935 6.013 -5.702 1.00 71.75 85 VAL A C 1
ATOM 672 O O . VAL A 1 85 ? 1.268 6.078 -4.673 1.00 71.75 85 VAL A O 1
ATOM 675 N N . GLN A 1 86 ? 1.939 7.007 -6.597 1.00 68.00 86 GLN A N 1
ATOM 676 C CA . GLN A 1 86 ? 1.211 8.270 -6.408 1.00 68.00 86 GLN A CA 1
ATOM 677 C C . GLN A 1 86 ? -0.312 8.099 -6.420 1.00 68.00 86 GLN A C 1
ATOM 679 O O . GLN A 1 86 ? -1.010 8.804 -5.697 1.00 68.00 86 GLN A O 1
ATOM 684 N N . ARG A 1 87 ? -0.839 7.160 -7.213 1.00 64.19 87 ARG A N 1
ATOM 685 C CA . ARG A 1 87 ? -2.274 6.831 -7.257 1.00 64.19 87 ARG A CA 1
ATOM 686 C C . ARG A 1 87 ? -2.724 5.929 -6.104 1.00 64.19 87 ARG A C 1
ATOM 688 O O . ARG A 1 87 ? -3.868 5.488 -6.111 1.00 64.19 87 ARG A O 1
ATOM 695 N N . GLY A 1 88 ? -1.850 5.625 -5.141 1.00 56.03 88 GLY A N 1
ATOM 696 C CA . GLY A 1 88 ? -2.196 4.764 -4.012 1.00 56.03 88 GLY A CA 1
ATOM 697 C C . GLY A 1 88 ? -2.478 3.315 -4.415 1.00 56.03 88 GLY A C 1
ATOM 698 O O . GLY A 1 88 ? -3.100 2.588 -3.652 1.00 56.03 88 GLY A O 1
ATOM 699 N N . ALA A 1 89 ? -1.998 2.858 -5.579 1.00 51.53 89 ALA A N 1
ATOM 700 C CA . ALA A 1 89 ? -2.086 1.459 -6.004 1.00 51.53 89 ALA A CA 1
ATOM 701 C C . ALA A 1 89 ? -1.046 0.576 -5.286 1.00 51.53 89 ALA A C 1
ATOM 703 O O . ALA A 1 89 ? -0.501 -0.368 -5.863 1.00 51.53 89 ALA A O 1
ATOM 704 N N . ALA A 1 90 ? -0.762 0.877 -4.016 1.00 52.03 90 ALA A N 1
ATOM 705 C CA . ALA A 1 90 ? -0.323 -0.160 -3.103 1.00 52.03 90 ALA A CA 1
ATOM 706 C C . ALA A 1 90 ? -1.472 -1.184 -3.012 1.00 52.03 90 ALA A C 1
ATOM 708 O O . ALA A 1 90 ? -2.639 -0.789 -3.089 1.00 52.03 90 ALA A O 1
ATOM 709 N N . PRO A 1 91 ? -1.189 -2.493 -2.915 1.00 51.59 91 PRO A N 1
ATOM 710 C CA . PRO A 1 91 ? -2.242 -3.468 -2.659 1.00 51.59 91 PRO A CA 1
ATOM 711 C C . PRO A 1 91 ? -3.026 -2.985 -1.439 1.00 51.59 91 PRO A C 1
ATOM 713 O O . PRO A 1 91 ? -2.415 -2.819 -0.384 1.00 51.59 91 PRO A O 1
ATOM 716 N N . LYS A 1 92 ? -4.328 -2.696 -1.612 1.00 63.19 92 LYS A N 1
ATOM 717 C CA . LYS A 1 92 ? -5.195 -2.247 -0.516 1.00 63.19 92 LYS A CA 1
ATOM 718 C C . LYS A 1 92 ? -5.003 -3.226 0.629 1.00 63.19 92 LYS A C 1
ATOM 720 O O . LYS A 1 92 ? -5.328 -4.410 0.493 1.00 63.19 92 LYS A O 1
ATOM 725 N N . GLY A 1 93 ? -4.368 -2.753 1.692 1.00 69.00 93 GLY A N 1
ATOM 726 C CA . GLY A 1 93 ? -4.100 -3.580 2.850 1.00 69.00 93 GLY A CA 1
ATOM 727 C C . GLY A 1 93 ? -5.437 -3.970 3.473 1.00 69.00 93 GLY A C 1
ATOM 728 O O . GLY A 1 93 ? -6.397 -3.198 3.389 1.00 69.00 93 GLY A O 1
ATOM 729 N N . PRO A 1 94 ? -5.547 -5.152 4.094 1.00 84.94 94 PRO A N 1
ATOM 730 C CA . PRO A 1 94 ? -6.747 -5.467 4.850 1.00 84.94 94 PRO A CA 1
ATOM 731 C C . PRO A 1 94 ? -6.964 -4.406 5.936 1.00 84.94 94 PRO A C 1
ATOM 733 O O . PRO A 1 94 ? -6.012 -3.978 6.591 1.00 84.94 94 PRO A O 1
ATOM 736 N N . LEU A 1 95 ? -8.219 -4.007 6.153 1.00 91.50 95 LEU A N 1
ATOM 737 C CA . LEU A 1 95 ? -8.586 -3.157 7.282 1.00 91.50 95 LEU A CA 1
ATOM 738 C C . LEU A 1 95 ? -8.302 -3.931 8.575 1.00 91.50 95 LEU A C 1
ATOM 740 O O . LEU A 1 95 ? -8.964 -4.926 8.876 1.00 91.50 95 LEU A O 1
ATOM 744 N N . LEU A 1 96 ? -7.296 -3.491 9.330 1.00 94.75 96 LEU A N 1
ATOM 745 C CA . LEU A 1 96 ? -6.920 -4.123 10.592 1.00 94.75 96 LEU A CA 1
ATOM 746 C C . LEU A 1 96 ? -7.686 -3.475 11.739 1.00 94.75 96 LEU A C 1
ATOM 748 O O . LEU A 1 96 ? -7.750 -2.249 11.833 1.00 94.75 96 LEU A O 1
ATOM 752 N N . TYR A 1 97 ? -8.208 -4.290 12.647 1.00 96.38 97 TYR A N 1
ATOM 753 C CA . TYR A 1 97 ? -8.919 -3.835 13.833 1.00 96.38 97 TYR A CA 1
ATOM 754 C C . TYR A 1 97 ? -8.285 -4.380 15.106 1.00 96.38 97 TYR A C 1
ATOM 756 O O . TYR A 1 97 ? -8.159 -5.590 15.291 1.00 96.38 97 TYR A O 1
ATOM 764 N N . PHE A 1 98 ? -7.915 -3.466 15.997 1.00 96.31 98 PHE A N 1
ATOM 765 C CA . PHE A 1 98 ? -7.280 -3.748 17.274 1.00 96.31 98 PHE A CA 1
ATOM 766 C C . PHE A 1 98 ? -8.255 -3.440 18.412 1.00 96.31 98 PHE A C 1
ATOM 768 O O . PHE A 1 98 ? -8.644 -2.286 18.639 1.00 96.31 98 PHE A O 1
ATOM 775 N N . SER A 1 99 ? -8.618 -4.478 19.161 1.00 95.50 99 SER A N 1
ATOM 776 C CA . SER A 1 99 ? -9.550 -4.408 20.287 1.00 95.50 99 SER A CA 1
ATOM 777 C C . SER A 1 99 ? -8.993 -5.108 21.522 1.00 95.50 99 SER A C 1
ATOM 779 O O . SER A 1 99 ? -8.242 -6.076 21.420 1.00 95.50 99 SER A O 1
ATOM 781 N N . ARG A 1 100 ? -9.394 -4.635 22.705 1.00 92.44 100 ARG A N 1
ATOM 782 C CA . ARG A 1 100 ? -9.178 -5.323 23.984 1.00 92.44 100 ARG A CA 1
ATOM 783 C C . ARG A 1 100 ? -10.515 -5.758 24.561 1.00 92.44 100 ARG A C 1
ATOM 785 O O . ARG A 1 100 ? -11.524 -5.077 24.370 1.00 92.44 100 ARG A O 1
ATOM 792 N N . GLU A 1 101 ? -10.506 -6.858 25.301 1.00 88.62 101 GLU A N 1
ATOM 793 C CA . GLU A 1 101 ? -11.672 -7.290 26.069 1.00 88.62 101 GLU A CA 1
ATOM 794 C C . GLU A 1 101 ? -12.080 -6.220 27.095 1.00 88.62 101 GLU A C 1
ATOM 796 O O . GLU A 1 101 ? -11.246 -5.479 27.618 1.00 88.62 101 GLU A O 1
ATOM 801 N N . GLY A 1 102 ? -13.386 -6.093 27.345 1.00 86.50 102 GLY A N 1
ATOM 802 C CA . GLY A 1 102 ? -13.942 -5.112 28.289 1.00 86.50 102 GLY A CA 1
ATOM 803 C C . GLY A 1 102 ? -13.958 -3.655 27.799 1.00 86.50 102 GLY A C 1
ATOM 804 O O . GLY A 1 102 ? -14.409 -2.762 28.514 1.00 86.50 102 GLY A O 1
ATOM 805 N N . CYS A 1 103 ? -13.508 -3.382 26.574 1.00 88.62 103 CYS A N 1
ATOM 806 C CA . CYS A 1 103 ? -13.525 -2.047 25.986 1.00 88.62 103 CYS A CA 1
ATOM 807 C C . CYS A 1 103 ? -14.933 -1.664 25.488 1.00 88.62 103 CYS A C 1
ATOM 809 O O . CYS A 1 103 ? -15.389 -2.134 24.445 1.00 88.62 103 CYS A O 1
ATOM 811 N N . ARG A 1 104 ? -15.605 -0.739 26.189 1.00 92.69 104 ARG A N 1
ATOM 812 C CA . ARG A 1 104 ? -16.943 -0.235 25.810 1.00 92.69 104 ARG A CA 1
ATOM 813 C C . ARG A 1 104 ? -16.994 0.322 24.383 1.00 92.69 104 ARG A C 1
ATOM 815 O O . ARG A 1 104 ? -17.918 0.031 23.635 1.00 92.69 104 ARG A O 1
ATOM 822 N N . TRP A 1 105 ? -15.995 1.116 24.004 1.00 93.50 105 TRP A N 1
ATOM 823 C CA . TRP A 1 105 ? -15.917 1.732 22.676 1.00 93.50 105 TRP A CA 1
ATOM 824 C C . TRP A 1 105 ? -15.677 0.711 21.562 1.00 93.50 105 TRP A C 1
ATOM 826 O O . TRP A 1 105 ? -16.062 0.941 20.423 1.00 93.50 105 TRP A O 1
ATOM 836 N N . CYS A 1 106 ? -15.077 -0.431 21.893 1.00 93.75 106 CYS A N 1
ATOM 837 C CA . CYS A 1 106 ? -14.819 -1.504 20.948 1.00 93.75 106 CYS A CA 1
ATOM 838 C C . CYS A 1 106 ? -16.118 -2.218 20.555 1.00 93.75 106 CYS A C 1
ATOM 840 O O . CYS A 1 106 ? -16.301 -2.522 19.383 1.00 93.75 106 CYS A O 1
ATOM 842 N N . ALA A 1 107 ? -17.058 -2.380 21.493 1.00 92.38 107 ALA A N 1
ATOM 843 C CA . ALA A 1 107 ? -18.385 -2.915 21.187 1.00 92.38 107 ALA A CA 1
ATOM 844 C C . ALA A 1 107 ? -19.149 -2.029 20.186 1.00 92.38 107 ALA A C 1
ATOM 846 O O . ALA A 1 107 ? -19.694 -2.540 19.215 1.00 92.38 107 ALA A O 1
ATOM 847 N N . LEU A 1 108 ? -19.120 -0.704 20.377 1.00 93.81 108 LEU A N 1
ATOM 848 C CA . LEU A 1 108 ? -19.713 0.245 19.425 1.00 93.81 108 LEU A CA 1
ATOM 849 C C . LEU A 1 108 ? -18.999 0.200 18.068 1.00 93.81 108 LEU A C 1
ATOM 851 O O . LEU A 1 108 ? -19.639 0.199 17.024 1.00 93.81 108 LEU A O 1
ATOM 855 N N . GLN A 1 109 ? -17.668 0.103 18.072 1.00 95.56 109 GLN A N 1
ATOM 856 C CA . GLN A 1 109 ? -16.903 0.002 16.833 1.00 95.56 109 GLN A CA 1
ATOM 857 C C . GLN A 1 109 ? -17.256 -1.258 16.028 1.00 95.56 109 GLN A C 1
ATOM 859 O O . GLN A 1 1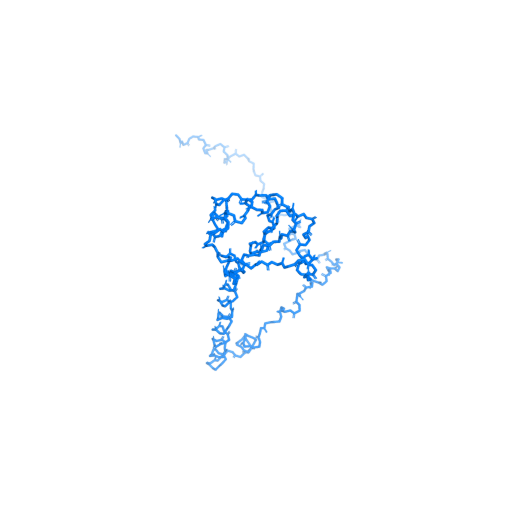09 ? -17.325 -1.184 14.807 1.00 95.56 109 GLN A O 1
ATOM 864 N N . GLU A 1 110 ? -17.498 -2.399 16.677 1.00 93.69 110 GLU A N 1
ATOM 865 C CA . GLU A 1 110 ? -17.914 -3.639 16.000 1.00 93.69 110 GLU A CA 1
ATOM 866 C C . GLU A 1 110 ? -19.262 -3.492 15.271 1.00 93.69 110 GLU A C 1
ATOM 868 O O . GLU A 1 110 ? -19.472 -4.112 14.226 1.00 93.69 110 GLU A O 1
ATOM 873 N N . GLU A 1 111 ? -20.165 -2.633 15.756 1.00 93.69 111 GLU A N 1
ATOM 874 C CA . GLU A 1 111 ? -21.401 -2.301 15.035 1.00 93.69 111 GLU A CA 1
ATOM 875 C C . GLU A 1 111 ? -21.104 -1.520 13.750 1.00 93.69 111 GLU A C 1
ATOM 877 O O . GLU A 1 111 ? -21.592 -1.885 12.677 1.00 93.69 111 GLU A O 1
ATOM 882 N N . GLU A 1 112 ? -20.233 -0.513 13.834 1.00 94.25 112 GLU A N 1
ATOM 883 C CA . GLU A 1 112 ? -19.801 0.290 12.683 1.00 94.25 112 GLU A CA 1
ATOM 884 C C . GLU A 1 112 ? -19.068 -0.558 11.628 1.00 94.25 112 GLU A C 1
ATOM 886 O O . GLU A 1 112 ? -19.211 -0.315 10.427 1.00 94.25 112 GLU A O 1
ATOM 891 N N . LEU A 1 113 ? -18.326 -1.586 12.060 1.00 93.50 113 LEU A N 1
ATOM 892 C CA . LEU A 1 113 ? -17.557 -2.498 11.203 1.00 93.50 113 LEU A CA 1
ATOM 893 C C . LEU A 1 113 ? -18.400 -3.609 10.559 1.00 93.50 113 LEU A C 1
ATOM 895 O O . LEU A 1 113 ? -17.895 -4.371 9.730 1.00 93.50 113 LEU A O 1
ATOM 899 N N . ARG A 1 114 ? -19.686 -3.731 10.908 1.00 92.31 114 ARG A N 1
ATOM 900 C CA . ARG A 1 114 ? -20.537 -4.822 10.420 1.00 92.31 114 ARG A CA 1
ATOM 901 C C . ARG A 1 114 ? -20.616 -4.833 8.889 1.00 92.31 114 ARG A C 1
ATOM 903 O O . ARG A 1 114 ? -20.966 -3.831 8.257 1.00 92.31 114 ARG A O 1
ATOM 910 N N . GLY A 1 115 ? -20.321 -5.989 8.297 1.00 88.06 115 GLY A N 1
ATOM 911 C CA . GLY A 1 115 ? -20.339 -6.192 6.845 1.00 88.06 115 GLY A CA 1
ATOM 912 C C . GLY A 1 115 ? -19.130 -5.622 6.096 1.00 88.06 115 GLY A C 1
ATOM 913 O O . GLY A 1 115 ? -19.150 -5.624 4.869 1.00 88.06 115 GLY A O 1
ATOM 914 N N . LEU A 1 116 ? -18.105 -5.133 6.800 1.00 89.31 116 LEU A N 1
ATOM 915 C CA . LEU A 1 116 ? -16.809 -4.797 6.210 1.00 89.31 116 LEU A CA 1
ATOM 916 C C . LEU A 1 116 ? -15.854 -5.991 6.325 1.00 89.31 116 LEU A C 1
ATOM 918 O O . LEU A 1 116 ? -15.927 -6.763 7.284 1.00 89.31 116 LEU A O 1
ATOM 922 N N . ASP A 1 117 ? -14.950 -6.120 5.355 1.00 89.06 117 ASP A N 1
ATOM 923 C CA . ASP A 1 117 ? -13.854 -7.086 5.424 1.00 89.06 117 ASP A CA 1
ATOM 924 C C . ASP A 1 117 ? -12.775 -6.550 6.372 1.00 89.06 117 ASP A C 1
ATOM 926 O O . ASP A 1 117 ? -12.088 -5.573 6.070 1.00 89.06 117 ASP A O 1
ATOM 930 N N . VAL A 1 118 ? -12.712 -7.130 7.572 1.00 92.38 118 VAL A N 1
ATOM 931 C CA . VAL A 1 118 ? -11.903 -6.634 8.690 1.00 92.38 118 VAL A CA 1
ATOM 932 C C . VAL A 1 118 ? -11.128 -7.778 9.311 1.00 92.38 118 VAL A C 1
ATOM 934 O O . VAL A 1 118 ? -11.706 -8.756 9.799 1.00 92.38 118 VAL A O 1
ATOM 937 N N . VAL A 1 119 ? -9.817 -7.596 9.404 1.00 94.38 119 VAL A N 1
ATOM 938 C CA . VAL A 1 119 ? -8.926 -8.501 10.121 1.00 94.38 119 VAL A CA 1
ATOM 939 C C . VAL A 1 119 ? -8.848 -8.064 11.578 1.00 94.38 119 VAL A C 1
ATOM 941 O O . VAL A 1 119 ? -8.282 -7.026 11.916 1.00 94.38 119 VAL A O 1
ATOM 944 N N . ARG A 1 120 ? -9.418 -8.884 12.460 1.00 94.56 120 ARG A N 1
ATOM 945 C CA . ARG A 1 120 ? -9.365 -8.693 13.913 1.00 94.56 120 ARG A CA 1
ATOM 946 C C . ARG A 1 120 ? -8.014 -9.161 14.435 1.00 94.56 120 ARG A C 1
ATOM 948 O O . ARG A 1 120 ? -7.685 -10.342 14.343 1.00 94.56 120 ARG A O 1
ATOM 955 N N . VAL A 1 121 ? -7.235 -8.233 14.974 1.00 94.44 121 VAL A N 1
ATOM 956 C CA . VAL A 1 121 ? -5.887 -8.499 15.469 1.00 94.44 121 VAL A CA 1
ATOM 957 C C . VAL A 1 121 ? -5.948 -8.804 16.968 1.00 94.44 121 VAL A C 1
ATOM 959 O O . VAL A 1 121 ? -6.281 -7.914 17.758 1.00 94.44 121 VAL A O 1
ATOM 962 N N . PRO A 1 122 ? -5.609 -10.034 17.398 1.00 91.75 122 PRO A N 1
ATOM 963 C CA . PRO A 1 122 ? -5.651 -10.393 18.808 1.00 91.75 122 PRO A CA 1
ATOM 964 C C . PRO A 1 122 ? -4.553 -9.662 19.600 1.00 91.75 122 PRO A C 1
ATOM 966 O O . PRO A 1 122 ? -3.482 -9.376 19.046 1.00 91.75 122 PRO A O 1
ATOM 969 N N . PRO A 1 123 ? -4.771 -9.372 20.897 1.00 89.06 123 PRO A N 1
ATOM 970 C CA . PRO A 1 123 ? -3.720 -8.888 21.791 1.00 89.06 123 PRO A CA 1
ATOM 971 C C . PRO A 1 123 ? -2.484 -9.800 21.770 1.00 89.06 123 PRO A C 1
ATOM 973 O O . PRO A 1 123 ? -2.610 -11.020 21.732 1.00 89.06 123 PRO A O 1
ATOM 976 N N . GLY A 1 124 ? -1.286 -9.211 21.795 1.00 87.75 124 GLY A N 1
ATOM 977 C CA . GLY A 1 124 ? -0.016 -9.953 21.757 1.00 87.75 124 GLY A CA 1
ATOM 978 C C . GLY A 1 124 ? 0.519 -10.244 20.351 1.00 87.75 124 GLY A C 1
ATOM 979 O O . GLY A 1 124 ? 1.650 -10.702 20.219 1.00 87.75 124 GLY A O 1
ATOM 980 N N . SER A 1 125 ? -0.243 -9.931 19.297 1.00 92.31 125 SER A N 1
ATOM 981 C CA . SER A 1 125 ? 0.284 -9.943 17.930 1.00 92.31 125 SER A CA 1
ATOM 982 C C . SER A 1 125 ? 1.415 -8.908 17.766 1.00 92.31 125 SER A C 1
ATOM 984 O O . SER A 1 125 ? 1.290 -7.791 18.282 1.00 92.31 125 SER A O 1
ATOM 986 N N . PRO A 1 126 ? 2.490 -9.218 17.011 1.00 94.06 126 PRO A N 1
ATOM 987 C CA . PRO A 1 126 ? 3.571 -8.265 16.735 1.00 94.06 126 PRO A CA 1
ATOM 988 C C . PRO A 1 126 ? 3.073 -6.994 16.030 1.00 94.06 126 PRO A C 1
ATOM 990 O O . PRO A 1 126 ? 3.659 -5.925 16.204 1.00 94.06 126 PRO A O 1
ATOM 993 N N . LEU A 1 127 ? 1.935 -7.081 15.330 1.00 92.56 127 LEU A N 1
ATOM 994 C CA . LEU A 1 127 ? 1.303 -5.954 14.643 1.00 92.56 127 LEU A CA 1
ATOM 995 C C . LEU A 1 127 ? 0.935 -4.803 15.597 1.00 92.56 127 LEU A C 1
ATOM 997 O O . LEU A 1 127 ? 0.875 -3.651 15.180 1.00 92.56 127 LEU A O 1
ATOM 1001 N N . TRP A 1 128 ? 0.712 -5.077 16.889 1.00 93.50 128 TRP A N 1
ATOM 1002 C CA . TRP A 1 128 ? 0.447 -4.019 17.873 1.00 93.50 128 TRP A CA 1
ATOM 1003 C C . TRP A 1 128 ? 1.642 -3.080 18.037 1.00 93.50 128 TRP A C 1
ATOM 1005 O O . TRP A 1 128 ? 1.459 -1.868 18.144 1.00 93.50 128 TRP A O 1
ATOM 1015 N N . ALA A 1 129 ? 2.853 -3.640 18.064 1.00 92.56 129 ALA A N 1
ATOM 1016 C CA . ALA A 1 129 ? 4.083 -2.867 18.168 1.00 92.56 129 ALA A CA 1
ATOM 1017 C C . ALA A 1 129 ? 4.419 -2.194 16.833 1.00 92.56 129 ALA A C 1
ATOM 1019 O O . ALA A 1 129 ? 4.771 -1.018 16.825 1.00 92.56 129 ALA A O 1
ATOM 1020 N N . GLU A 1 130 ? 4.236 -2.912 15.721 1.00 92.69 130 GLU A N 1
ATOM 1021 C CA . GLU A 1 130 ? 4.480 -2.409 14.364 1.00 92.69 130 GLU A CA 1
ATOM 1022 C C . GLU A 1 130 ? 3.685 -1.131 14.064 1.00 92.69 130 GLU A C 1
ATOM 1024 O O . GLU A 1 130 ? 4.251 -0.141 13.607 1.00 92.69 130 GLU A O 1
ATOM 1029 N N . PHE A 1 131 ? 2.392 -1.114 14.400 1.00 91.38 131 PHE A N 1
ATOM 1030 C CA . PHE A 1 131 ? 1.522 0.045 14.174 1.00 91.38 131 PHE A CA 1
ATOM 1031 C C . PHE A 1 131 ? 1.432 1.004 15.374 1.00 91.38 131 PHE A C 1
ATOM 1033 O O . PHE A 1 131 ? 0.632 1.943 15.362 1.00 91.38 131 PHE A O 1
ATOM 1040 N N . GLY A 1 132 ? 2.234 0.791 16.424 1.00 92.75 132 GLY A N 1
ATOM 1041 C CA . GLY A 1 132 ? 2.259 1.654 17.610 1.00 92.75 132 GLY A CA 1
ATOM 1042 C C . GLY A 1 132 ? 0.894 1.782 18.299 1.00 92.75 132 GLY A C 1
ATOM 1043 O O . GLY A 1 132 ? 0.491 2.879 18.705 1.00 92.75 132 GLY A O 1
ATOM 1044 N N . VAL A 1 133 ? 0.149 0.678 18.396 1.00 92.75 133 VAL A N 1
ATOM 1045 C CA . VAL A 1 133 ? -1.204 0.649 18.962 1.00 92.75 133 VAL A CA 1
ATOM 1046 C C . VAL A 1 133 ? -1.135 0.675 20.488 1.00 92.75 133 VAL A C 1
ATOM 1048 O O . VAL A 1 133 ? -0.854 -0.329 21.142 1.00 92.75 133 VAL A O 1
ATOM 1051 N N . THR A 1 134 ? -1.431 1.834 21.074 1.00 91.75 134 THR A N 1
ATOM 1052 C CA . THR A 1 134 ? -1.406 2.050 22.533 1.00 91.75 134 THR A CA 1
ATOM 1053 C C . THR A 1 134 ? -2.791 2.071 23.183 1.00 91.75 134 THR A C 1
ATOM 1055 O O . THR A 1 134 ? -2.898 1.939 24.401 1.00 91.75 134 THR A O 1
ATOM 1058 N N . MET A 1 135 ? -3.858 2.207 22.392 1.00 92.50 135 MET A N 1
ATOM 1059 C CA . MET A 1 135 ? -5.245 2.304 22.858 1.00 92.50 135 MET A CA 1
ATOM 1060 C C . MET A 1 135 ? -6.205 1.545 21.939 1.00 92.50 135 MET A C 1
ATOM 1062 O O . MET A 1 135 ? -5.862 1.216 20.805 1.00 92.50 135 MET A O 1
ATOM 1066 N N . THR A 1 136 ? -7.417 1.276 22.425 1.00 93.25 136 THR A N 1
ATOM 1067 C CA . THR A 1 136 ? -8.474 0.586 21.671 1.00 93.25 136 THR A CA 1
ATOM 1068 C C . THR A 1 136 ? -9.823 1.300 21.806 1.00 93.25 136 THR A C 1
ATOM 1070 O O . THR A 1 136 ? -10.102 1.820 22.889 1.00 93.25 136 THR A O 1
ATOM 1073 N N . PRO A 1 137 ? -10.691 1.278 20.777 1.00 95.19 137 PRO A N 1
ATOM 1074 C CA . PRO A 1 137 ? -10.478 0.661 19.465 1.00 95.19 137 PRO A CA 1
ATOM 1075 C C . PRO A 1 137 ? -9.443 1.431 18.633 1.00 95.19 137 PRO A C 1
ATOM 1077 O O . PRO A 1 137 ? -9.346 2.649 18.744 1.00 95.19 137 PRO A O 1
ATOM 1080 N N . THR A 1 138 ? -8.656 0.717 17.830 1.00 96.31 138 THR A N 1
ATOM 1081 C CA . THR A 1 138 ? -7.762 1.312 16.824 1.00 96.31 138 THR A CA 1
ATOM 1082 C C . THR A 1 138 ? -7.940 0.561 15.511 1.00 96.31 138 THR A C 1
ATOM 1084 O O . THR A 1 138 ? -8.033 -0.667 15.513 1.00 96.31 138 THR A O 1
ATOM 1087 N N . LEU A 1 139 ? -8.001 1.292 14.402 1.00 95.19 139 LEU A N 1
ATOM 1088 C CA . LEU A 1 139 ? -8.118 0.748 13.052 1.00 95.19 139 LEU A CA 1
ATOM 1089 C C . LEU A 1 139 ? -6.895 1.148 12.230 1.00 95.19 139 LEU A C 1
ATOM 1091 O O . LEU A 1 139 ? -6.363 2.243 12.410 1.00 95.19 139 LEU A O 1
ATOM 1095 N N . VAL A 1 140 ? -6.460 0.275 11.327 1.00 93.12 140 VAL A N 1
ATOM 1096 C CA . VAL A 1 140 ? -5.404 0.589 10.362 1.00 93.12 140 VAL A CA 1
ATOM 1097 C C . VAL A 1 140 ? -5.922 0.338 8.956 1.00 93.12 140 VAL A C 1
ATOM 1099 O O . VAL A 1 140 ? -6.331 -0.778 8.641 1.00 93.12 140 VAL A O 1
ATOM 1102 N N . ILE A 1 141 ? -5.909 1.385 8.132 1.00 90.31 141 ILE A N 1
ATOM 1103 C CA . ILE A 1 141 ? -6.348 1.364 6.730 1.00 90.31 141 ILE A CA 1
ATOM 1104 C C . ILE A 1 141 ? -5.178 1.862 5.897 1.00 90.31 141 ILE A C 1
ATOM 1106 O O . ILE A 1 141 ? -4.760 3.002 6.073 1.00 90.31 141 ILE A O 1
ATOM 1110 N N . ASP A 1 142 ? -4.608 1.005 5.050 1.00 83.38 142 ASP A N 1
ATOM 1111 C CA . ASP A 1 142 ? -3.483 1.362 4.171 1.00 83.38 142 ASP A CA 1
ATOM 1112 C C . ASP A 1 142 ? -2.326 2.073 4.910 1.00 83.38 142 ASP A C 1
ATOM 1114 O O . ASP A 1 142 ? -1.764 3.067 4.455 1.00 83.38 142 ASP A O 1
ATOM 1118 N N . GLY A 1 143 ? -1.999 1.587 6.114 1.00 84.56 143 GLY A N 1
ATOM 1119 C CA . GLY A 1 143 ? -0.956 2.149 6.983 1.00 84.56 143 GLY A CA 1
ATOM 1120 C C . GLY A 1 143 ? -1.374 3.380 7.799 1.00 84.56 143 GLY A C 1
ATOM 1121 O O . GLY A 1 143 ? -0.651 3.782 8.714 1.00 84.56 143 GLY A O 1
ATOM 1122 N N . LYS A 1 144 ? -2.551 3.962 7.546 1.00 89.00 144 LYS A N 1
ATOM 1123 C CA . LYS A 1 144 ? -3.110 5.053 8.352 1.00 89.00 144 LYS A CA 1
ATOM 1124 C C . LYS A 1 144 ? -3.737 4.506 9.629 1.00 89.00 144 LYS A C 1
ATOM 1126 O O . LYS A 1 144 ? -4.646 3.685 9.579 1.00 89.00 144 LYS A O 1
ATOM 1131 N N . VAL A 1 145 ? -3.282 5.011 10.774 1.00 92.31 145 VAL A N 1
ATOM 1132 C CA . VAL A 1 145 ? -3.770 4.607 12.100 1.00 92.31 145 VAL A CA 1
ATOM 1133 C C . VAL A 1 145 ? -4.885 5.547 12.566 1.00 92.31 145 VAL A C 1
ATOM 1135 O O . VAL A 1 145 ? -4.648 6.732 12.810 1.00 92.31 145 VAL A O 1
ATOM 1138 N N . LEU A 1 146 ? -6.089 5.010 12.739 1.00 93.31 146 LEU A N 1
ATOM 1139 C CA . LEU A 1 146 ? -7.261 5.698 13.281 1.00 93.31 146 LEU A CA 1
ATOM 1140 C C . LEU A 1 146 ? -7.476 5.241 14.724 1.00 93.31 146 LEU A C 1
ATOM 1142 O O . LEU A 1 146 ? -7.717 4.064 14.983 1.00 93.31 146 LEU A O 1
ATOM 1146 N N . ARG A 1 147 ? -7.350 6.165 15.677 1.00 94.25 147 ARG A N 1
ATOM 1147 C CA . ARG A 1 147 ? -7.437 5.869 17.113 1.00 94.25 147 ARG A CA 1
ATOM 1148 C C . ARG A 1 147 ? -8.793 6.301 17.656 1.00 94.25 147 ARG A C 1
ATOM 1150 O O . ARG A 1 147 ? -9.210 7.433 17.427 1.00 94.25 147 ARG A O 1
ATOM 1157 N N . GLY A 1 148 ? -9.423 5.436 18.440 1.00 93.75 148 GLY A N 1
ATOM 1158 C CA . GLY A 1 148 ? -10.744 5.672 19.009 1.00 93.75 148 GLY A CA 1
ATOM 1159 C C . GLY A 1 148 ? -11.883 5.262 18.076 1.00 93.75 148 GLY A C 1
ATOM 1160 O O . GLY A 1 148 ? -11.672 4.702 16.999 1.00 93.75 148 GLY A O 1
ATOM 1161 N N . LEU A 1 149 ? -13.112 5.503 18.539 1.00 94.25 149 LEU A N 1
ATOM 1162 C CA . LEU A 1 149 ? -14.318 5.175 17.786 1.00 94.25 149 LEU A CA 1
ATOM 1163 C C . LEU A 1 149 ? -14.344 5.979 16.480 1.00 94.25 149 LEU A C 1
ATOM 1165 O O . LEU A 1 149 ? -14.353 7.208 16.502 1.00 94.25 149 LEU A O 1
ATOM 1169 N N . THR A 1 150 ? -14.382 5.273 15.358 1.00 94.00 150 THR A N 1
ATOM 1170 C CA . THR A 1 150 ? -14.471 5.841 14.016 1.00 94.00 150 THR A CA 1
ATOM 1171 C C . THR A 1 150 ? -15.846 5.514 13.428 1.00 94.00 150 THR A C 1
ATOM 1173 O O . THR A 1 150 ? -16.134 4.330 13.221 1.00 94.00 150 THR A O 1
ATOM 1176 N N . PRO A 1 151 ? -16.688 6.528 13.149 1.00 93.62 151 PRO A N 1
ATOM 1177 C CA . PRO A 1 151 ? -17.998 6.330 12.531 1.00 93.62 151 PRO A CA 1
ATOM 1178 C C . PRO A 1 151 ? -17.900 5.693 11.142 1.00 93.62 151 PRO A C 1
ATOM 1180 O O . PRO A 1 151 ? -16.945 5.950 10.399 1.00 93.62 151 PRO A O 1
ATOM 1183 N N . ARG A 1 152 ? -18.918 4.925 10.744 1.00 90.94 152 ARG A N 1
ATOM 1184 C CA . ARG A 1 152 ? -18.965 4.238 9.445 1.00 90.94 152 ARG A CA 1
ATOM 1185 C C . ARG A 1 152 ? -18.820 5.168 8.249 1.00 90.94 152 ARG A C 1
ATOM 1187 O O . ARG A 1 152 ? -18.172 4.788 7.282 1.00 90.94 152 ARG A O 1
ATOM 1194 N N . GLU A 1 153 ? -19.379 6.372 8.297 1.00 91.06 153 GLU A N 1
ATOM 1195 C CA . GLU A 1 153 ? -19.227 7.347 7.207 1.00 91.06 153 GLU A CA 1
ATOM 1196 C C . GLU A 1 153 ? -17.754 7.690 6.964 1.00 91.06 153 GLU A C 1
ATOM 1198 O O . GLU A 1 153 ? -17.281 7.628 5.829 1.00 91.06 153 GLU A O 1
ATOM 1203 N N . THR A 1 154 ? -17.010 7.948 8.043 1.00 90.25 154 THR A N 1
ATOM 1204 C CA . THR A 1 154 ? -15.565 8.182 7.995 1.00 90.25 154 THR A CA 1
ATOM 1205 C C . THR A 1 154 ? -14.834 6.946 7.484 1.00 90.25 154 THR A C 1
ATOM 1207 O O . THR A 1 154 ? -13.996 7.069 6.600 1.00 90.25 154 THR A O 1
ATOM 1210 N N . LEU A 1 155 ? -15.183 5.743 7.954 1.00 89.19 155 LEU A N 1
ATOM 1211 C CA . LEU A 1 155 ? -14.562 4.503 7.467 1.00 89.19 155 LEU A CA 1
ATOM 1212 C C . LEU A 1 155 ? -14.760 4.299 5.968 1.00 89.19 155 LEU A C 1
ATOM 1214 O O . LEU A 1 155 ? -13.813 3.981 5.257 1.00 89.19 155 LEU A O 1
ATOM 1218 N N . LEU A 1 156 ? -15.979 4.501 5.475 1.00 88.12 156 LEU A N 1
ATOM 1219 C CA . LEU A 1 156 ? -16.284 4.348 4.058 1.00 88.12 156 LEU A CA 1
ATOM 1220 C C . LEU A 1 156 ? -15.598 5.412 3.202 1.00 88.12 156 LEU A C 1
ATOM 1222 O O . LEU A 1 156 ? -15.302 5.138 2.042 1.00 88.12 156 LEU A O 1
ATOM 1226 N N . LYS A 1 157 ? -15.375 6.613 3.741 1.00 87.44 157 LYS A N 1
ATOM 1227 C CA . LYS A 1 157 ? -14.597 7.660 3.078 1.00 87.44 157 LYS A CA 1
ATOM 1228 C C . LYS A 1 157 ? -13.125 7.247 2.954 1.00 87.44 157 LYS A C 1
ATOM 1230 O O . LYS A 1 157 ? -12.581 7.230 1.854 1.00 87.44 157 LYS A O 1
ATOM 1235 N N . GLU A 1 158 ? -12.530 6.785 4.052 1.00 86.00 158 GLU A N 1
ATOM 1236 C CA . GLU A 1 158 ? -11.137 6.317 4.083 1.00 86.00 158 GLU A CA 1
ATOM 1237 C C . GLU A 1 158 ? -10.912 5.098 3.168 1.00 86.00 158 GLU A C 1
ATOM 1239 O O . GLU A 1 158 ? -9.949 5.071 2.409 1.00 86.00 158 GLU A O 1
ATOM 1244 N N . LEU A 1 159 ? -11.838 4.132 3.145 1.00 82.62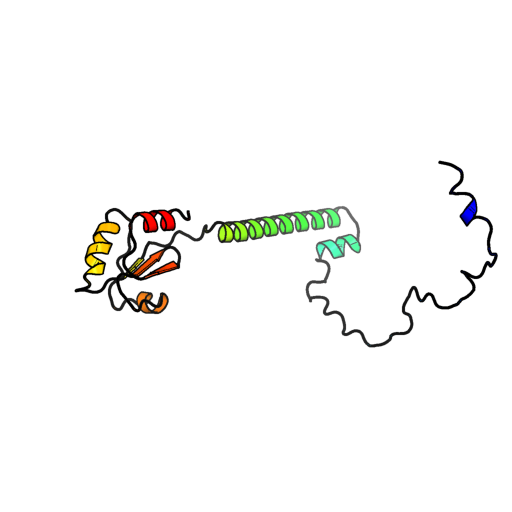 159 LEU A N 1
ATOM 1245 C CA . LEU A 1 159 ? -11.772 2.952 2.262 1.00 82.62 159 LEU A CA 1
ATOM 1246 C C . LEU A 1 159 ? -11.923 3.291 0.764 1.00 82.62 159 LEU A C 1
ATOM 1248 O O . LEU A 1 159 ? -11.498 2.516 -0.108 1.00 82.62 159 LEU A O 1
ATOM 1252 N N . ARG A 1 160 ? -12.559 4.429 0.457 1.00 80.56 160 ARG A N 1
ATOM 1253 C CA . ARG A 1 160 ? -12.741 4.951 -0.905 1.00 80.56 160 ARG A CA 1
ATOM 1254 C C . ARG A 1 160 ? -11.621 5.898 -1.349 1.00 80.56 160 ARG A C 1
ATOM 1256 O O . ARG A 1 160 ? -11.547 6.166 -2.543 1.00 80.56 160 ARG A O 1
ATOM 1263 N N . HIS A 1 161 ? -10.731 6.316 -0.444 1.00 65.62 161 HIS A N 1
ATOM 1264 C CA . HIS A 1 161 ? -9.745 7.385 -0.668 1.00 65.62 161 HIS A CA 1
ATOM 1265 C C . HIS A 1 161 ? -10.378 8.707 -1.154 1.00 65.62 161 HIS A C 1
ATOM 1267 O O . HIS A 1 161 ? -9.797 9.409 -1.982 1.00 65.62 161 HIS A O 1
ATOM 1273 N N . GLU A 1 162 ? -11.574 9.028 -0.652 1.00 46.25 162 GLU A N 1
ATOM 1274 C CA . GLU A 1 162 ? -12.246 10.334 -0.822 1.00 46.25 162 GLU A CA 1
ATOM 1275 C C . GLU A 1 162 ? -11.941 11.264 0.363 1.00 46.25 162 GLU A C 1
ATOM 1277 O O . GLU A 1 162 ? -12.087 12.503 0.239 1.00 46.25 162 GLU A O 1
#

Radius of gyration: 34.89 Å; chains: 1; bounding box: 65×76×69 Å

pLDDT: mean 76.63, std 20.07, range [34.91, 96.38]